Protein AF-A0A7C0U679-F1 (afdb_monomer_lite)

Sequence (43 aa):
MQEKLTVIVPTLNEEENLQACLESVAWADEIIVVDSGSTDATL

pLDDT: mean 96.86, std 5.0, range [70.06, 98.62]

Foldseek 3Di:
DDDADEAEAEDEQPLPPLVVVCVVCVVGPYYHYHYPDHPDPND

Radius of gyration: 11.71 Å; chains: 1; bounding box: 22×16×36 Å

Structure (mmCIF, N/CA/C/O backbone):
data_AF-A0A7C0U679-F1
#
_entry.id   AF-A0A7C0U679-F1
#
loop_
_atom_site.group_PDB
_atom_site.id
_atom_site.type_symbol
_atom_site.label_atom_id
_atom_site.label_alt_id
_atom_site.label_comp_id
_atom_site.label_asym_id
_atom_site.label_entity_id
_atom_site.label_seq_id
_atom_site.pdbx_PDB_ins_code
_atom_site.Cartn_x
_atom_site.Cartn_y
_atom_site.Cartn_z
_atom_site.occupancy
_atom_site.B_iso_or_equiv
_atom_site.auth_seq_id
_atom_site.auth_comp_id
_atom_site.auth_asym_id
_atom_site.auth_atom_id
_atom_site.pdbx_PDB_model_num
ATOM 1 N N . MET A 1 1 ? -14.604 3.792 24.373 1.00 70.06 1 MET A N 1
ATOM 2 C CA . MET A 1 1 ? -14.280 4.344 23.042 1.00 70.06 1 MET A CA 1
ATOM 3 C C . MET A 1 1 ? -13.159 3.494 22.488 1.00 70.06 1 MET A C 1
ATOM 5 O O . MET A 1 1 ? -12.250 3.199 23.250 1.00 70.06 1 MET A O 1
ATOM 9 N N . GLN A 1 2 ? -13.268 3.035 21.246 1.00 82.12 2 GLN A N 1
ATOM 10 C CA . GLN A 1 2 ? -12.178 2.321 20.583 1.00 82.12 2 GLN A CA 1
ATOM 11 C C . GLN A 1 2 ? -11.261 3.369 19.939 1.00 82.12 2 GLN A C 1
ATOM 13 O O . GLN A 1 2 ? -11.764 4.338 19.366 1.00 82.12 2 GLN A O 1
ATOM 18 N N . GLU A 1 3 ? -9.950 3.238 20.127 1.00 92.69 3 GLU A N 1
ATOM 19 C CA . GLU A 1 3 ? -8.969 4.117 19.482 1.00 92.69 3 GLU A CA 1
ATOM 20 C C . GLU A 1 3 ? -8.926 3.813 17.981 1.00 92.69 3 GLU A C 1
ATOM 22 O O . GLU A 1 3 ? -9.028 2.649 17.594 1.00 92.69 3 GLU A O 1
ATOM 27 N N . LYS A 1 4 ? -8.816 4.857 17.149 1.00 96.75 4 LYS A N 1
ATOM 28 C CA . LYS A 1 4 ? -8.710 4.702 15.694 1.00 96.75 4 LYS A CA 1
ATOM 29 C C . LYS A 1 4 ? -7.283 4.340 15.303 1.00 96.75 4 LYS A C 1
ATOM 31 O O . LYS A 1 4 ? -6.345 4.936 15.834 1.00 96.75 4 LYS A O 1
ATOM 36 N N . LEU A 1 5 ? -7.134 3.434 14.344 1.00 97.62 5 LEU A N 1
ATOM 37 C CA . LEU A 1 5 ? -5.846 3.066 13.768 1.00 97.62 5 LEU A CA 1
ATOM 38 C C . LEU A 1 5 ? -5.715 3.594 12.336 1.00 97.62 5 LEU A C 1
ATOM 40 O O . LEU A 1 5 ? -6.496 3.225 11.460 1.00 97.62 5 LEU A O 1
ATOM 44 N N . THR A 1 6 ? -4.670 4.386 12.100 1.00 98.44 6 THR A N 1
ATOM 45 C CA .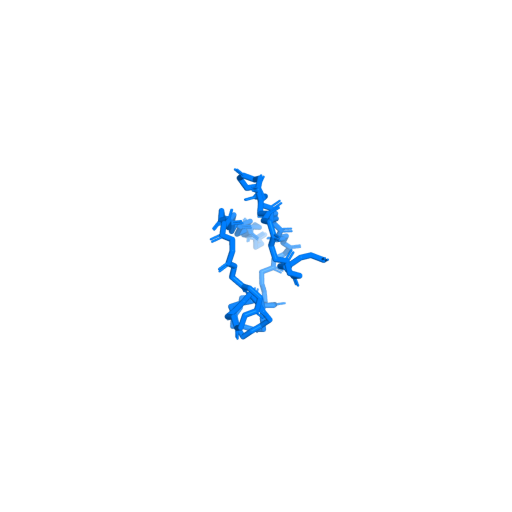 THR A 1 6 ? -4.240 4.796 10.758 1.00 98.44 6 THR A CA 1
ATOM 46 C C . THR A 1 6 ? -3.002 3.998 10.351 1.00 98.44 6 THR A C 1
ATOM 48 O O . THR A 1 6 ? -2.019 3.952 11.095 1.00 98.44 6 T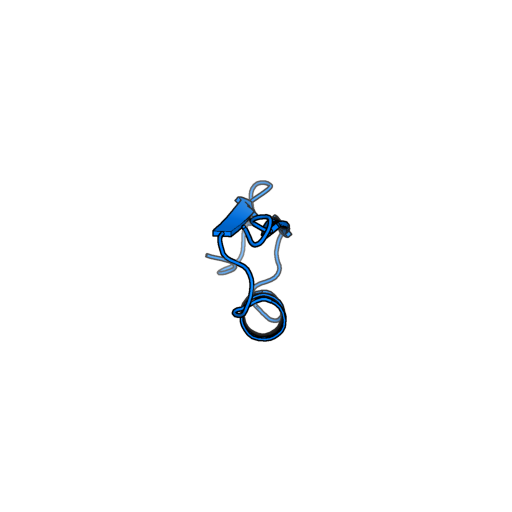HR A O 1
ATOM 51 N N . VAL A 1 7 ? -3.027 3.406 9.156 1.00 98.56 7 VAL A N 1
ATOM 52 C CA . VAL A 1 7 ? -1.876 2.740 8.531 1.00 98.56 7 VAL A CA 1
ATOM 53 C C . VAL A 1 7 ? -1.322 3.624 7.417 1.00 98.56 7 VAL A C 1
ATOM 55 O O . VAL A 1 7 ? -2.063 4.076 6.548 1.00 98.56 7 VAL A O 1
ATOM 58 N N . ILE A 1 8 ? -0.010 3.863 7.428 1.00 98.56 8 ILE A N 1
ATOM 59 C CA . ILE A 1 8 ? 0.691 4.604 6.372 1.00 98.56 8 ILE A CA 1
ATOM 60 C C . ILE A 1 8 ? 1.518 3.607 5.559 1.00 98.56 8 ILE A C 1
ATOM 62 O O . ILE A 1 8 ? 2.360 2.907 6.122 1.00 98.56 8 ILE A O 1
ATOM 66 N N . VAL A 1 9 ? 1.288 3.567 4.248 1.00 98.44 9 VAL A N 1
ATOM 67 C CA . VAL A 1 9 ? 1.969 2.687 3.292 1.00 98.44 9 VAL A CA 1
ATOM 68 C C . VAL A 1 9 ? 2.822 3.543 2.351 1.00 98.44 9 VAL A C 1
ATOM 70 O O . VAL A 1 9 ? 2.318 4.021 1.333 1.00 98.44 9 VAL A O 1
ATOM 73 N N . PRO A 1 10 ? 4.100 3.803 2.678 1.00 98.25 10 PRO A N 1
ATOM 74 C CA . PRO A 1 10 ? 5.032 4.351 1.704 1.00 98.25 10 PRO A CA 1
ATOM 75 C C . PRO A 1 10 ? 5.300 3.308 0.613 1.00 98.25 10 PRO A C 1
ATOM 77 O O . PRO A 1 10 ? 5.546 2.143 0.920 1.00 98.25 10 PRO A O 1
ATOM 80 N N . THR A 1 11 ? 5.252 3.721 -0.649 1.00 98.19 11 THR A N 1
ATOM 81 C CA . THR A 1 11 ? 5.435 2.837 -1.806 1.00 98.19 11 THR A CA 1
ATOM 82 C C . THR A 1 11 ? 6.353 3.464 -2.860 1.00 98.19 11 THR A C 1
ATOM 84 O O . THR A 1 11 ? 6.498 4.691 -2.912 1.00 98.19 11 THR A O 1
ATOM 87 N N . LEU A 1 12 ? 7.031 2.613 -3.636 1.00 98.50 12 LEU A N 1
ATOM 88 C CA . LEU A 1 12 ? 7.853 2.959 -4.797 1.00 98.50 12 LEU A CA 1
ATOM 89 C C . LEU A 1 12 ? 8.030 1.713 -5.678 1.00 98.50 12 LEU A C 1
ATOM 91 O O . LEU A 1 12 ? 8.803 0.829 -5.318 1.00 98.50 12 LEU A O 1
ATOM 95 N N . ASN A 1 13 ? 7.392 1.687 -6.844 1.00 98.56 13 ASN A N 1
ATOM 96 C CA . ASN A 1 13 ? 7.426 0.567 -7.787 1.00 98.56 13 ASN A CA 1
ATOM 97 C C . ASN A 1 13 ? 6.987 -0.784 -7.180 1.00 98.56 13 ASN A C 1
ATOM 99 O O . ASN A 1 13 ? 7.723 -1.770 -7.224 1.00 98.56 13 ASN A O 1
ATOM 103 N N . GLU A 1 14 ? 5.809 -0.811 -6.558 1.00 98.38 14 GLU A N 1
ATOM 104 C CA . GLU A 1 14 ? 5.227 -1.986 -5.897 1.00 98.38 14 GLU A CA 1
ATOM 105 C C . GLU A 1 14 ? 3.961 -2.489 -6.617 1.00 98.38 14 GLU A C 1
ATOM 107 O O . GLU A 1 14 ? 3.028 -2.957 -5.961 1.00 98.38 14 GLU A O 1
ATOM 112 N N . GLU A 1 15 ? 3.915 -2.418 -7.954 1.00 98.25 15 GLU A N 1
ATOM 113 C CA . GLU A 1 15 ? 2.797 -2.926 -8.776 1.00 98.25 15 GLU A CA 1
ATOM 114 C C . GLU A 1 15 ? 2.381 -4.360 -8.387 1.00 98.25 15 GLU A C 1
ATOM 116 O O . GLU A 1 15 ? 1.193 -4.670 -8.293 1.00 98.25 15 GLU A O 1
ATOM 121 N N . GLU A 1 16 ? 3.347 -5.230 -8.083 1.00 98.31 16 GLU A N 1
ATOM 122 C CA . GLU A 1 16 ? 3.079 -6.634 -7.747 1.00 98.31 16 GLU A CA 1
ATOM 123 C C . GLU A 1 16 ? 2.616 -6.853 -6.293 1.00 98.31 16 GLU A C 1
ATOM 125 O O . GLU A 1 16 ? 1.964 -7.858 -6.000 1.00 98.31 16 GLU A O 1
ATOM 130 N N . ASN A 1 17 ? 2.930 -5.936 -5.369 1.00 98.12 17 ASN A N 1
ATOM 131 C CA . ASN A 1 17 ? 2.774 -6.169 -3.926 1.00 98.12 17 ASN A CA 1
ATOM 132 C C . ASN A 1 17 ? 1.749 -5.256 -3.253 1.00 98.12 17 ASN A C 1
ATOM 134 O O . ASN A 1 17 ? 1.196 -5.632 -2.212 1.00 98.12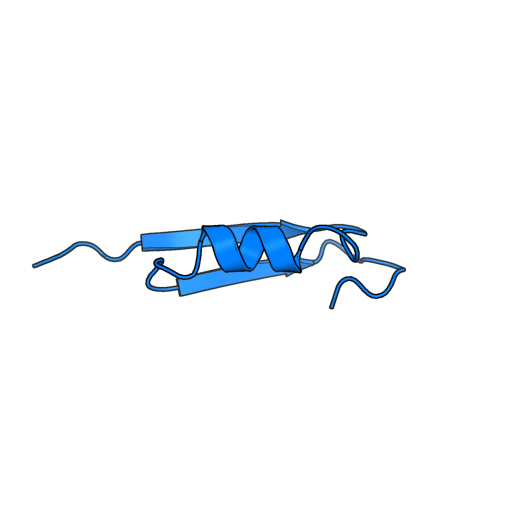 17 ASN A O 1
ATOM 138 N N . LEU A 1 18 ? 1.490 -4.063 -3.804 1.00 98.38 18 LEU A N 1
ATOM 139 C CA . LEU A 1 18 ? 0.663 -3.059 -3.138 1.00 98.38 18 LEU A CA 1
ATOM 140 C C . LEU A 1 18 ? -0.735 -3.603 -2.837 1.00 98.38 18 LEU A C 1
ATOM 142 O O . LEU A 1 18 ? -1.233 -3.416 -1.729 1.00 98.38 18 LEU A O 1
ATOM 146 N N . GLN A 1 19 ? -1.337 -4.345 -3.770 1.00 98.19 19 GLN A N 1
ATOM 147 C CA . GLN A 1 19 ? -2.659 -4.935 -3.562 1.00 98.19 19 GLN A CA 1
ATOM 148 C C . GLN A 1 19 ? -2.686 -5.870 -2.342 1.00 98.19 19 GLN A C 1
ATOM 150 O O . GLN A 1 19 ? -3.496 -5.676 -1.435 1.00 98.19 19 GLN A O 1
ATOM 155 N N . ALA A 1 20 ? -1.779 -6.849 -2.280 1.00 98.56 20 ALA A N 1
ATOM 156 C CA . ALA A 1 20 ? -1.723 -7.799 -1.169 1.00 98.56 20 ALA A CA 1
ATOM 157 C C . ALA A 1 20 ? -1.412 -7.101 0.170 1.00 98.56 20 ALA A C 1
ATOM 159 O O . ALA A 1 20 ? -1.947 -7.476 1.216 1.00 98.56 20 ALA A O 1
ATOM 160 N N . CYS A 1 21 ? -0.582 -6.050 0.142 1.00 98.31 21 CYS A N 1
ATOM 161 C CA . CYS A 1 21 ? -0.315 -5.213 1.307 1.00 98.31 21 CYS A CA 1
ATOM 162 C C . CYS A 1 21 ? -1.599 -4.542 1.814 1.00 98.31 21 CYS A C 1
ATOM 164 O O . CYS A 1 21 ? -1.942 -4.714 2.985 1.00 98.31 21 CYS A O 1
ATOM 166 N N . LEU A 1 22 ? -2.341 -3.853 0.938 1.00 98.50 22 LEU A N 1
ATOM 167 C CA . LEU A 1 22 ? -3.591 -3.169 1.282 1.00 98.50 22 LEU A CA 1
ATOM 168 C C . LEU A 1 22 ? -4.655 -4.140 1.805 1.00 98.50 22 LEU A C 1
ATOM 170 O O . LEU A 1 22 ? -5.313 -3.845 2.802 1.00 98.50 22 LEU A O 1
ATOM 174 N N . GLU A 1 23 ? -4.778 -5.321 1.198 1.00 98.62 23 GLU A N 1
ATOM 175 C CA . GLU A 1 23 ? -5.683 -6.377 1.666 1.00 98.62 23 GLU A CA 1
ATOM 176 C C . GLU A 1 23 ? -5.341 -6.838 3.095 1.00 98.62 23 GLU A C 1
ATOM 178 O O . GLU A 1 23 ? -6.241 -7.028 3.916 1.00 98.62 23 GLU A O 1
ATOM 183 N N . SER A 1 24 ? -4.052 -6.950 3.438 1.00 98.56 24 SER A N 1
ATOM 184 C CA . SER A 1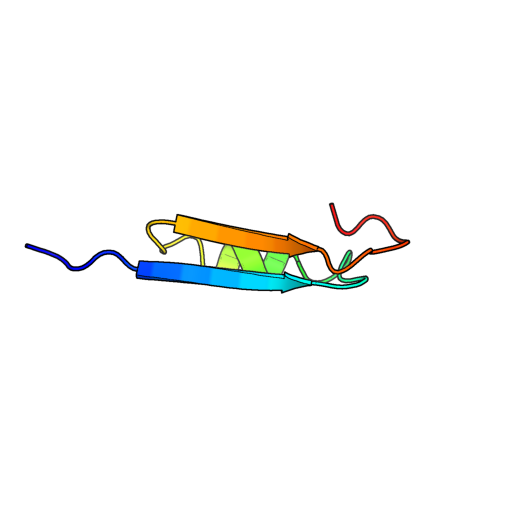 24 ? -3.607 -7.380 4.775 1.00 98.56 24 SER A CA 1
ATOM 185 C C . SER A 1 24 ? -3.923 -6.378 5.897 1.00 98.56 24 SER A C 1
ATOM 187 O O . SER A 1 24 ? -4.025 -6.760 7.067 1.00 98.56 24 SER A O 1
ATOM 189 N N . VAL A 1 25 ? -4.108 -5.101 5.545 1.00 98.19 25 VAL A N 1
ATOM 190 C CA . VAL A 1 25 ? -4.395 -4.004 6.485 1.00 98.19 25 VAL A CA 1
ATOM 191 C C . VAL A 1 25 ? -5.782 -3.389 6.295 1.00 98.19 25 VAL A C 1
ATOM 193 O O . VAL A 1 25 ? -6.097 -2.399 6.948 1.00 98.19 25 VAL A O 1
ATOM 196 N N . ALA A 1 26 ? -6.647 -3.999 5.477 1.00 98.19 26 ALA A N 1
ATOM 197 C CA . ALA A 1 26 ? -7.996 -3.508 5.167 1.00 98.19 26 ALA A CA 1
ATOM 198 C C . ALA A 1 26 ? -8.930 -3.368 6.390 1.00 98.19 26 ALA A C 1
ATOM 200 O O . ALA A 1 26 ? -10.025 -2.823 6.281 1.00 98.19 26 ALA A O 1
ATOM 201 N N . TRP A 1 27 ? -8.514 -3.875 7.553 1.00 97.44 27 TRP A N 1
ATOM 202 C CA . TRP A 1 27 ? -9.213 -3.756 8.831 1.00 97.44 27 TRP A CA 1
ATOM 203 C C . TRP A 1 27 ? -8.917 -2.447 9.582 1.00 97.44 27 TRP A C 1
ATOM 205 O O . TRP A 1 27 ? -9.574 -2.178 10.588 1.00 97.44 27 TRP A O 1
ATOM 215 N N . ALA A 1 28 ? -7.931 -1.659 9.140 1.00 98.25 28 ALA A N 1
ATOM 216 C CA . ALA A 1 28 ? -7.635 -0.349 9.710 1.00 98.25 28 ALA A CA 1
ATOM 217 C C . ALA A 1 28 ? -8.756 0.656 9.400 1.00 98.25 28 ALA A C 1
ATOM 219 O O . ALA A 1 28 ? -9.419 0.571 8.367 1.00 98.25 28 ALA A O 1
ATOM 220 N N . ASP A 1 29 ? -8.950 1.638 10.282 1.00 98.12 29 ASP A N 1
ATOM 221 C CA . ASP A 1 29 ? -9.967 2.677 10.089 1.00 98.12 29 ASP A CA 1
ATOM 222 C C . ASP A 1 29 ? -9.610 3.628 8.935 1.0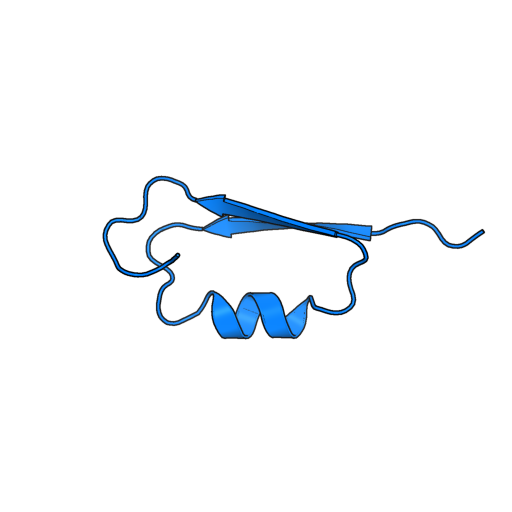0 98.12 29 ASP A C 1
ATOM 224 O O . ASP A 1 29 ? -10.493 4.205 8.298 1.00 98.12 29 ASP A O 1
ATOM 228 N N . GLU A 1 30 ? -8.311 3.817 8.688 1.00 98.31 30 GLU A N 1
ATOM 229 C CA . GLU A 1 30 ? -7.767 4.692 7.655 1.00 98.31 30 GLU A CA 1
ATOM 230 C C . GLU A 1 30 ? -6.464 4.110 7.096 1.00 98.31 30 GLU A C 1
ATOM 232 O O . GLU A 1 30 ? -5.603 3.638 7.843 1.00 98.31 30 GLU A O 1
ATOM 237 N N . ILE A 1 31 ? -6.305 4.178 5.774 1.00 98.50 31 ILE A N 1
ATOM 238 C CA . ILE A 1 31 ? -5.084 3.776 5.075 1.00 98.50 31 ILE A CA 1
ATOM 239 C C . ILE A 1 31 ? -4.637 4.940 4.193 1.00 98.50 31 ILE A C 1
ATOM 241 O O . ILE A 1 31 ? -5.394 5.411 3.345 1.00 98.50 31 ILE A O 1
ATOM 245 N N . ILE A 1 32 ? -3.403 5.400 4.393 1.00 98.56 32 ILE A N 1
ATOM 246 C CA . ILE A 1 32 ? -2.775 6.468 3.612 1.00 98.56 32 ILE A CA 1
ATOM 247 C C . ILE A 1 32 ? -1.648 5.848 2.793 1.00 98.56 32 ILE A C 1
ATOM 249 O O . ILE A 1 32 ? -0.647 5.406 3.355 1.00 98.56 32 ILE A O 1
ATOM 253 N N . VAL A 1 33 ? -1.789 5.844 1.470 1.00 98.31 33 VAL A N 1
ATOM 254 C CA . VAL A 1 33 ? -0.717 5.426 0.557 1.00 98.31 33 VAL A CA 1
ATOM 255 C C . VAL A 1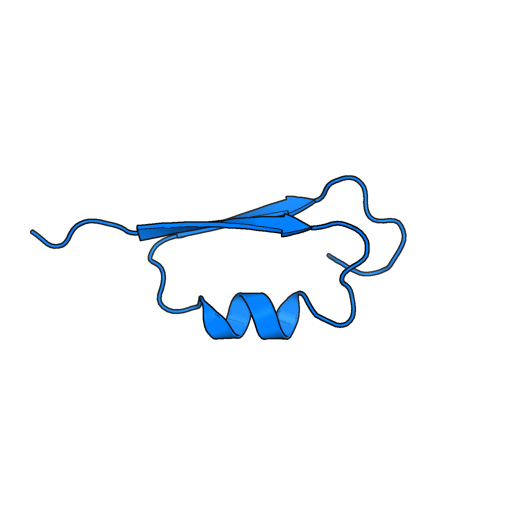 33 ? 0.099 6.649 0.162 1.00 98.31 33 VAL A C 1
ATOM 257 O O . VAL A 1 33 ? -0.455 7.658 -0.273 1.00 98.31 33 VAL A O 1
ATOM 260 N N . VAL A 1 34 ? 1.416 6.565 0.332 1.00 98.50 34 VAL A N 1
ATOM 261 C CA . VAL A 1 34 ? 2.356 7.624 -0.045 1.00 98.50 34 VAL A CA 1
ATOM 262 C C . VAL A 1 34 ? 3.243 7.093 -1.158 1.00 98.50 34 VAL A C 1
ATOM 264 O O . VAL A 1 34 ? 4.197 6.363 -0.898 1.00 98.50 34 VAL A O 1
ATOM 267 N N . ASP A 1 35 ? 2.922 7.459 -2.396 1.00 98.19 35 ASP A N 1
ATOM 268 C CA . ASP A 1 35 ? 3.761 7.125 -3.542 1.00 98.19 35 ASP A CA 1
ATOM 269 C C . ASP A 1 35 ? 4.988 8.044 -3.611 1.00 98.19 35 ASP A C 1
ATOM 271 O O . ASP A 1 35 ? 4.878 9.272 -3.608 1.00 98.19 35 ASP A O 1
ATOM 275 N N . SER A 1 36 ? 6.169 7.431 -3.666 1.00 98.19 36 SER A N 1
ATOM 276 C CA . SER A 1 36 ? 7.467 8.114 -3.689 1.00 98.19 36 SER A CA 1
ATOM 277 C C . SER A 1 36 ? 7.947 8.428 -5.111 1.00 98.19 36 SER A C 1
ATOM 279 O O . SER A 1 36 ? 9.135 8.681 -5.316 1.00 98.19 36 SER A O 1
ATOM 281 N N . GLY A 1 37 ? 7.033 8.428 -6.086 1.00 98.31 37 GLY A N 1
ATOM 282 C CA . GLY A 1 37 ? 7.318 8.691 -7.494 1.00 98.31 37 GLY A CA 1
ATOM 283 C C . GLY A 1 37 ? 7.535 7.409 -8.291 1.00 98.31 37 GLY A C 1
ATOM 284 O O . GLY A 1 37 ? 8.548 7.285 -8.981 1.00 98.31 37 GLY A O 1
ATOM 285 N N . SER A 1 38 ? 6.607 6.460 -8.171 1.00 98.44 38 SER A N 1
ATOM 286 C CA . SER A 1 38 ? 6.637 5.217 -8.942 1.00 98.44 38 SER A CA 1
ATOM 287 C C . SER A 1 38 ? 6.610 5.483 -10.452 1.00 98.44 38 SER A C 1
ATOM 289 O O . SER A 1 38 ? 6.049 6.464 -10.942 1.00 98.44 38 SER A O 1
ATOM 291 N N . THR A 1 39 ? 7.275 4.603 -11.193 1.00 98.31 39 THR A N 1
ATOM 292 C CA . THR A 1 39 ? 7.437 4.632 -12.656 1.00 98.31 39 THR A CA 1
ATOM 293 C C . THR A 1 39 ? 6.784 3.437 -13.355 1.00 98.31 39 THR A C 1
ATOM 295 O O . THR A 1 39 ? 6.815 3.359 -14.582 1.00 98.31 39 THR A O 1
ATOM 298 N N . ASP A 1 40 ? 6.228 2.509 -12.581 1.00 98.25 40 ASP A N 1
ATOM 299 C CA . ASP A 1 40 ? 5.425 1.365 -13.021 1.00 98.25 40 ASP A CA 1
ATOM 300 C C . ASP A 1 40 ? 3.924 1.612 -12.748 1.00 98.25 40 ASP A C 1
ATOM 302 O O . ASP A 1 40 ? 3.521 2.750 -12.485 1.00 98.25 40 ASP A O 1
ATOM 306 N N . ALA A 1 41 ? 3.082 0.573 -12.815 1.00 97.25 41 ALA A N 1
ATOM 307 C CA . ALA A 1 41 ? 1.651 0.692 -12.528 1.00 97.25 41 ALA A CA 1
ATOM 308 C C . ALA A 1 41 ? 1.316 0.435 -11.044 1.00 97.25 41 ALA A C 1
ATOM 310 O O . ALA A 1 41 ? 0.357 -0.267 -10.729 1.00 97.25 41 ALA A O 1
ATOM 311 N N . THR A 1 42 ? 2.101 1.006 -10.122 1.00 96.38 42 THR A N 1
ATOM 312 C CA . THR A 1 42 ? 1.839 0.921 -8.671 1.00 96.38 42 THR A CA 1
ATOM 313 C C . THR A 1 42 ? 0.465 1.482 -8.272 1.00 96.38 42 THR A C 1
ATOM 315 O O . THR A 1 42 ? -0.157 0.939 -7.361 1.00 96.38 42 THR A O 1
ATOM 318 N N . LEU A 1 43 ? -0.009 2.558 -8.917 1.00 90.31 43 LEU A N 1
ATOM 319 C CA . LEU A 1 43 ? -1.299 3.216 -8.639 1.00 90.31 43 LEU A CA 1
ATOM 320 C C . LEU A 1 43 ? -2.238 3.210 -9.848 1.00 90.31 43 LEU A C 1
ATOM 322 O O . LEU A 1 43 ? -1.743 3.393 -10.984 1.00 90.31 43 LEU A O 1
#

Secondary structure (DSSP, 8-state):
-PPP-EEEEEESS-TTTHHHHHHHHTTSSEEEEEE---SSS--

InterPro domains:
  IPR001173 Glycosyltransferase 2-like [PF00535] (6-42)
  IPR029044 Nucleotide-diphospho-sugar transferases [G3DSA:3.90.550.10] (1-43)
  IPR029044 Nucleotide-diphospho-sugar transferases [SSF53448] (3-43)

Organism: NCBI:txid412593